Protein AF-A0A925A0W1-F1 (afdb_monomer_lite)

pLDDT: mean 84.29, std 11.68, range [44.25, 95.94]

Secondary structure (DSSP, 8-state):
--BTTS-EEEEEE---SSPPP-EETTEEP--EE-SS-TTEEEEEE---S-EEEEEEETTEEEEEEEBPTTTTHHHHHHHHHHHHHHHHHHHTTS---TT-----------THHHHHHHHHHHHHHHHHHHH-

Structure (mmCIF, N/CA/C/O backbone):
data_AF-A0A925A0W1-F1
#
_entry.id   AF-A0A925A0W1-F1
#
loop_
_atom_site.group_PDB
_atom_site.id
_atom_site.type_symbol
_atom_site.label_atom_id
_atom_site.label_alt_id
_atom_site.label_comp_id
_atom_site.label_asym_id
_atom_site.label_entity_id
_atom_site.label_seq_id
_atom_site.pdbx_PDB_ins_code
_atom_site.Cartn_x
_atom_site.Cartn_y
_atom_site.Cartn_z
_atom_site.occupancy
_atom_site.B_iso_or_equiv
_atom_site.auth_seq_id
_atom_site.auth_comp_id
_atom_site.auth_asym_id
_atom_site.auth_atom_id
_atom_site.pdbx_PDB_model_num
ATOM 1 N N . LEU A 1 1 ? -6.886 -9.888 -5.692 1.00 84.06 1 LEU A N 1
ATOM 2 C CA . LEU A 1 1 ? -6.940 -9.959 -7.168 1.00 84.06 1 LEU A CA 1
ATOM 3 C C . LEU A 1 1 ? -7.004 -8.536 -7.694 1.00 84.06 1 LEU A C 1
ATOM 5 O O . LEU A 1 1 ? -7.807 -7.784 -7.144 1.00 84.06 1 LEU A O 1
ATOM 9 N N . PRO A 1 2 ? -6.169 -8.157 -8.670 1.00 87.75 2 PRO A N 1
ATOM 10 C CA . PRO A 1 2 ? -6.251 -6.845 -9.298 1.00 87.75 2 PRO A CA 1
ATOM 11 C C . PRO A 1 2 ? -7.522 -6.696 -10.126 1.00 87.75 2 PRO A C 1
ATOM 13 O O . PRO A 1 2 ? -7.849 -7.575 -10.918 1.00 87.75 2 PRO A O 1
ATOM 16 N N . VAL A 1 3 ? -8.238 -5.595 -9.940 1.00 91.44 3 VAL A N 1
ATOM 17 C CA . VAL A 1 3 ? -9.498 -5.314 -10.634 1.00 91.44 3 VAL A CA 1
ATOM 18 C C . VAL A 1 3 ? -9.464 -3.878 -11.120 1.00 91.44 3 VAL A C 1
ATOM 20 O O . VAL A 1 3 ? -8.837 -3.028 -10.486 1.00 91.44 3 VAL A O 1
ATOM 23 N N . VAL A 1 4 ? -10.156 -3.613 -12.222 1.00 92.19 4 VAL A N 1
ATOM 24 C CA . VAL A 1 4 ? -10.391 -2.253 -12.712 1.00 92.19 4 VAL A CA 1
ATOM 25 C C . VAL A 1 4 ? -10.900 -1.337 -11.590 1.00 92.19 4 VAL A C 1
ATOM 27 O O . VAL A 1 4 ? -11.702 -1.745 -10.748 1.00 92.19 4 VAL A O 1
ATOM 30 N N . ASN A 1 5 ? -10.423 -0.093 -11.576 1.00 89.50 5 ASN A N 1
ATOM 31 C CA . ASN A 1 5 ? -10.774 0.948 -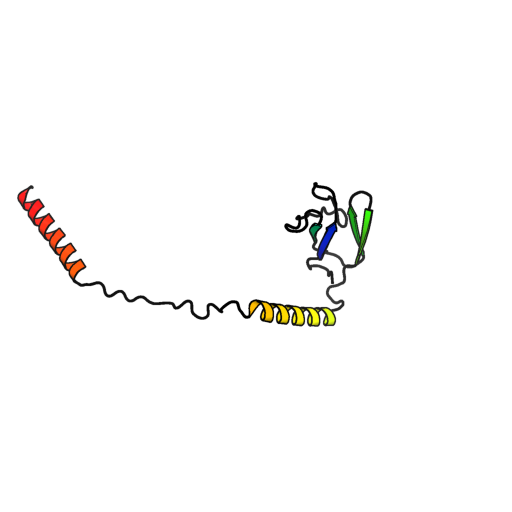10.604 1.00 89.50 5 ASN A CA 1
ATOM 32 C C . ASN A 1 5 ? -10.486 0.578 -9.138 1.00 89.50 5 ASN A C 1
ATOM 34 O O . ASN A 1 5 ? -11.074 1.151 -8.224 1.00 89.50 5 ASN A O 1
ATOM 38 N N . SER A 1 6 ? -9.599 -0.387 -8.897 1.00 88.50 6 SER A N 1
ATOM 39 C CA . SER A 1 6 ? -9.152 -0.774 -7.558 1.00 88.50 6 SER A CA 1
ATOM 40 C C . SER A 1 6 ? -7.629 -0.745 -7.484 1.00 88.50 6 SER A C 1
ATOM 42 O O . SER A 1 6 ? -6.976 -1.117 -8.460 1.00 88.50 6 SER A O 1
ATOM 44 N N . PRO A 1 7 ? -7.041 -0.361 -6.341 1.00 91.69 7 PRO A N 1
ATOM 45 C CA . PRO A 1 7 ? -5.598 -0.254 -6.231 1.00 91.69 7 PRO A CA 1
ATOM 46 C C . PRO A 1 7 ? -4.931 -1.622 -6.365 1.00 91.69 7 PRO A C 1
ATOM 48 O O . PRO A 1 7 ? -5.293 -2.597 -5.697 1.00 91.69 7 PRO A O 1
ATOM 51 N N . ALA A 1 8 ? -3.932 -1.684 -7.235 1.00 91.62 8 ALA A N 1
ATOM 52 C CA . ALA A 1 8 ? -3.049 -2.817 -7.407 1.00 91.62 8 ALA A CA 1
ATOM 53 C C . ALA A 1 8 ? -1.670 -2.475 -6.842 1.00 91.62 8 ALA A C 1
ATOM 55 O O . ALA A 1 8 ? -1.036 -1.501 -7.250 1.00 91.62 8 ALA A O 1
ATOM 56 N N . LEU A 1 9 ? -1.203 -3.298 -5.905 1.00 91.75 9 LEU A N 1
ATOM 57 C CA . LEU A 1 9 ? 0.141 -3.186 -5.353 1.00 91.75 9 LEU A CA 1
ATOM 58 C C . LEU A 1 9 ? 1.130 -3.891 -6.279 1.00 91.75 9 LEU A C 1
ATOM 60 O O . LEU A 1 9 ? 1.026 -5.096 -6.511 1.00 91.75 9 LEU A O 1
ATOM 64 N N . ILE A 1 10 ? 2.101 -3.133 -6.774 1.00 90.31 10 ILE A N 1
ATOM 65 C CA . ILE A 1 10 ? 3.214 -3.623 -7.579 1.00 90.31 10 ILE A CA 1
ATOM 66 C C . ILE A 1 10 ? 4.443 -3.648 -6.680 1.00 90.31 10 ILE A C 1
ATOM 68 O O . ILE A 1 10 ? 4.875 -2.612 -6.175 1.00 90.31 10 ILE A O 1
ATOM 72 N N . GLN A 1 11 ? 5.004 -4.838 -6.474 1.00 90.38 11 GLN A N 1
ATOM 73 C CA . GLN A 1 11 ? 6.236 -5.023 -5.718 1.00 90.38 11 GLN A CA 1
ATOM 74 C C . GLN A 1 11 ? 7.387 -5.300 -6.679 1.00 90.38 11 GLN A C 1
ATOM 76 O O . GLN A 1 11 ? 7.293 -6.183 -7.531 1.00 90.38 11 GLN A O 1
ATOM 81 N N . LEU A 1 12 ? 8.477 -4.562 -6.510 1.00 87.19 12 LEU A N 1
ATOM 82 C CA . LEU A 1 12 ? 9.703 -4.730 -7.270 1.00 87.19 12 LEU A CA 1
ATOM 83 C C . LEU A 1 12 ? 10.867 -4.953 -6.307 1.00 87.19 12 LEU A C 1
ATOM 85 O O . LEU A 1 12 ? 10.994 -4.273 -5.288 1.00 87.19 12 LEU A O 1
ATOM 89 N N . GLU A 1 13 ? 11.711 -5.925 -6.628 1.00 87.25 13 GLU A N 1
ATOM 90 C CA . GLU A 1 13 ? 12.920 -6.219 -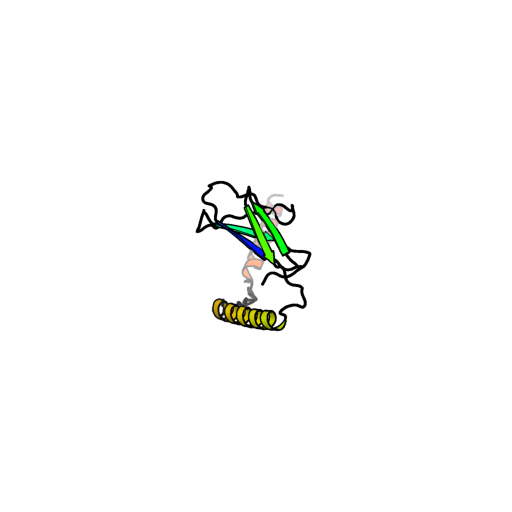5.867 1.00 87.25 13 GLU A CA 1
ATOM 91 C C . GLU A 1 13 ? 14.123 -5.812 -6.712 1.00 87.25 13 GLU A C 1
ATOM 93 O O . GLU A 1 13 ? 14.322 -6.305 -7.822 1.00 87.25 13 GLU A O 1
ATOM 98 N N . SER A 1 14 ? 14.889 -4.852 -6.207 1.00 80.62 14 SER A N 1
ATOM 99 C CA . SER A 1 14 ? 16.079 -4.328 -6.864 1.00 80.62 14 SER A CA 1
ATOM 100 C C . SER A 1 14 ? 17.182 -4.175 -5.832 1.00 80.62 14 SER A C 1
ATOM 102 O O . SER A 1 14 ? 16.983 -3.567 -4.783 1.00 80.62 14 SER A O 1
ATOM 104 N N . SER A 1 15 ? 18.361 -4.708 -6.144 1.00 72.19 15 SER A N 1
ATOM 105 C CA . SER A 1 15 ? 19.572 -4.536 -5.338 1.00 72.19 15 SER A CA 1
ATOM 106 C C . SER A 1 15 ? 20.216 -3.157 -5.515 1.00 72.19 15 SER A C 1
ATOM 108 O O . SER A 1 15 ? 21.213 -2.864 -4.860 1.00 72.19 15 SER A O 1
ATOM 110 N N . ALA A 1 16 ? 19.691 -2.324 -6.421 1.00 68.50 16 ALA A N 1
ATOM 111 C CA . ALA A 1 16 ? 20.187 -0.972 -6.632 1.00 68.50 16 ALA A CA 1
ATOM 112 C C . ALA A 1 16 ? 19.795 -0.060 -5.459 1.00 68.50 16 ALA A C 1
ATOM 114 O O . ALA A 1 16 ? 18.668 -0.099 -4.970 1.00 68.50 16 ALA A O 1
ATOM 115 N N . SER A 1 17 ? 20.724 0.800 -5.040 1.00 66.38 17 SER A N 1
ATOM 116 C CA . SER A 1 17 ? 20.502 1.833 -4.018 1.00 66.38 17 SER A CA 1
ATOM 117 C C . SER A 1 17 ? 19.691 3.033 -4.526 1.00 66.38 17 SER A C 1
ATOM 119 O O . SER A 1 17 ? 19.458 3.983 -3.782 1.00 66.38 17 SER A O 1
ATOM 121 N N . THR A 1 18 ? 19.270 3.006 -5.791 1.00 77.00 18 THR A N 1
ATOM 122 C CA . THR A 1 18 ? 18.508 4.058 -6.462 1.00 77.00 18 THR A CA 1
ATOM 123 C C . THR A 1 18 ? 17.053 3.644 -6.654 1.00 77.00 18 THR A C 1
ATOM 125 O O . THR A 1 18 ? 16.733 2.460 -6.771 1.00 77.00 18 THR A O 1
ATOM 128 N N . ILE A 1 19 ? 16.160 4.637 -6.695 1.00 80.88 19 ILE A N 1
ATOM 129 C CA . ILE A 1 19 ? 14.727 4.413 -6.910 1.00 80.88 19 ILE A CA 1
ATOM 130 C C . ILE A 1 19 ? 14.542 3.727 -8.275 1.00 80.88 19 ILE A C 1
ATOM 132 O O . ILE A 1 19 ? 15.013 4.262 -9.285 1.00 80.88 19 ILE A O 1
ATOM 136 N N . PRO A 1 20 ? 13.878 2.559 -8.338 1.00 83.62 20 PRO A N 1
ATOM 137 C CA . PRO A 1 20 ? 13.656 1.866 -9.596 1.00 83.62 20 PRO A CA 1
ATOM 138 C C . PRO A 1 20 ? 12.702 2.663 -10.486 1.00 83.62 20 PRO A C 1
ATOM 140 O O . PRO A 1 20 ? 11.686 3.182 -10.026 1.00 83.62 20 PRO A O 1
ATOM 143 N N . SER A 1 21 ? 13.008 2.723 -11.780 1.00 85.00 21 SER A N 1
ATOM 144 C CA . SER A 1 21 ? 12.098 3.250 -12.791 1.00 85.00 21 SER A CA 1
ATOM 145 C C . SER A 1 21 ? 11.315 2.102 -13.428 1.00 85.00 21 SER A C 1
ATOM 147 O O . SER A 1 21 ? 11.875 1.120 -13.926 1.00 85.00 21 SER A O 1
ATOM 149 N N . ALA A 1 22 ? 9.991 2.212 -13.394 1.00 88.25 22 ALA A N 1
ATOM 150 C CA . ALA A 1 22 ? 9.104 1.335 -14.141 1.00 88.25 22 ALA A CA 1
ATOM 151 C C . ALA A 1 22 ? 7.856 2.101 -14.574 1.00 88.25 22 ALA A C 1
ATOM 153 O O . ALA A 1 22 ? 7.484 3.097 -13.950 1.00 88.25 22 ALA A O 1
ATOM 154 N N . SER A 1 23 ? 7.206 1.628 -15.628 1.00 89.56 23 SER A N 1
ATOM 155 C CA . SER A 1 23 ? 5.944 2.174 -16.115 1.00 89.56 23 SER A CA 1
ATOM 156 C C . SER A 1 23 ? 4.943 1.064 -16.416 1.00 89.56 23 SER A C 1
ATOM 158 O O . SER A 1 23 ? 5.332 -0.039 -16.793 1.00 89.56 23 SER A O 1
ATOM 160 N N . VAL A 1 24 ? 3.654 1.356 -16.242 1.00 89.69 24 VAL A N 1
ATOM 161 C CA . VAL A 1 24 ? 2.545 0.509 -16.708 1.00 89.69 24 VAL A CA 1
ATOM 162 C C . VAL A 1 24 ? 1.882 1.218 -17.869 1.00 89.69 24 VAL A C 1
ATOM 164 O O . VAL A 1 24 ? 1.421 2.342 -17.690 1.00 89.69 24 VAL A O 1
ATOM 167 N N . ASP A 1 25 ? 1.854 0.599 -19.049 1.00 84.38 25 ASP A N 1
ATOM 168 C CA . ASP A 1 25 ? 1.260 1.195 -20.256 1.00 84.38 25 ASP A CA 1
ATOM 169 C C . ASP A 1 25 ? 1.731 2.655 -20.492 1.00 84.38 25 ASP A C 1
ATOM 171 O O . ASP A 1 25 ? 0.940 3.561 -20.747 1.00 84.38 25 AS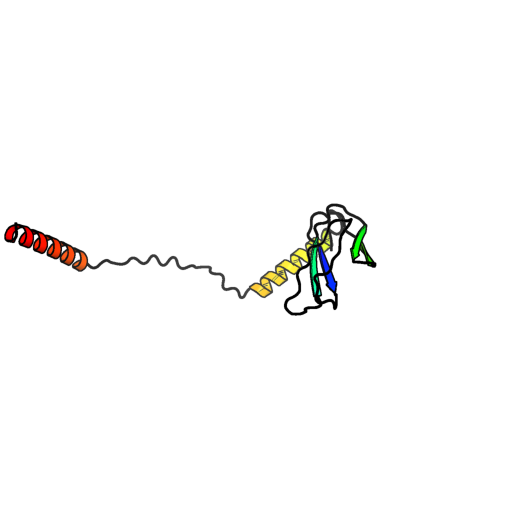P A O 1
ATOM 175 N N . ASN A 1 26 ? 3.045 2.891 -20.367 1.00 83.56 26 ASN A N 1
ATOM 176 C CA . ASN A 1 26 ? 3.722 4.201 -20.438 1.00 83.56 26 ASN A CA 1
ATOM 177 C C . ASN A 1 26 ? 3.415 5.204 -19.307 1.00 83.56 26 ASN A C 1
ATOM 179 O O . ASN A 1 26 ? 3.930 6.321 -19.336 1.00 83.56 26 ASN A O 1
ATOM 183 N N . ILE A 1 27 ? 2.653 4.824 -18.282 1.00 87.19 27 ILE A N 1
ATOM 184 C CA . ILE A 1 27 ? 2.424 5.648 -17.091 1.00 87.19 27 ILE A CA 1
ATOM 185 C C . ILE A 1 27 ? 3.523 5.342 -16.064 1.00 87.19 27 ILE A C 1
ATOM 187 O O . ILE A 1 27 ? 3.645 4.184 -15.656 1.00 87.19 27 ILE A O 1
ATOM 191 N N . PRO A 1 28 ? 4.337 6.325 -15.637 1.00 89.25 28 PRO A N 1
ATOM 192 C CA . PRO A 1 28 ? 5.405 6.087 -14.673 1.00 89.25 28 PRO A CA 1
ATOM 193 C C . PRO A 1 28 ? 4.839 5.667 -13.311 1.00 89.25 28 PRO A C 1
ATOM 195 O O . PRO A 1 28 ? 3.871 6.243 -12.818 1.00 89.25 28 PRO A O 1
ATOM 198 N N . LEU A 1 29 ? 5.466 4.667 -12.695 1.00 90.44 29 LEU A N 1
ATOM 199 C CA . LEU A 1 29 ? 5.161 4.235 -11.337 1.00 90.44 29 LEU A CA 1
ATOM 200 C C . LEU A 1 29 ? 6.035 4.985 -10.333 1.00 90.44 29 LEU A C 1
ATOM 202 O O . LEU A 1 29 ? 7.246 5.120 -10.513 1.00 90.44 29 LEU A O 1
ATOM 206 N N . HIS A 1 30 ? 5.419 5.415 -9.236 1.00 89.88 30 HIS A N 1
ATOM 207 C CA . HIS A 1 30 ? 6.116 6.028 -8.113 1.00 89.88 30 HIS A CA 1
ATOM 208 C C . HIS A 1 30 ? 6.316 4.987 -7.013 1.00 89.88 30 HIS A C 1
ATOM 210 O O . HIS A 1 30 ? 5.356 4.537 -6.386 1.00 89.88 30 HIS A O 1
ATOM 216 N N . PHE A 1 31 ? 7.568 4.589 -6.799 1.00 90.25 31 PHE A N 1
ATOM 217 C CA . PHE A 1 31 ? 7.923 3.575 -5.814 1.00 90.25 31 PHE A CA 1
ATOM 218 C C . PHE A 1 31 ? 8.262 4.187 -4.457 1.00 90.25 31 PHE A C 1
ATOM 220 O O . PHE A 1 31 ? 8.977 5.183 -4.364 1.00 90.25 31 PHE A O 1
ATOM 227 N N . SER A 1 32 ? 7.805 3.522 -3.402 1.00 89.56 32 SER A N 1
ATOM 228 C CA . SER A 1 32 ? 8.223 3.739 -2.022 1.00 89.56 32 SER A CA 1
ATOM 229 C C . SER A 1 32 ? 9.085 2.567 -1.553 1.00 89.56 32 SER A C 1
ATOM 231 O O . SER A 1 32 ? 8.780 1.409 -1.850 1.00 89.56 32 SER A O 1
ATOM 233 N N . GLN A 1 33 ? 10.182 2.862 -0.855 1.00 89.50 33 GLN A N 1
ATOM 234 C CA . GLN A 1 33 ? 11.088 1.848 -0.319 1.00 89.50 33 GLN A CA 1
ATOM 235 C C . GLN A 1 33 ? 10.526 1.257 0.975 1.00 89.50 33 GLN A C 1
ATOM 237 O O . GLN A 1 33 ? 10.037 1.979 1.844 1.00 89.50 33 GLN A O 1
ATOM 242 N N . ASN A 1 34 ? 10.643 -0.058 1.142 1.00 88.62 34 ASN A N 1
ATOM 243 C CA . ASN A 1 34 ? 10.298 -0.699 2.402 1.00 88.62 34 ASN A CA 1
ATOM 244 C C . ASN A 1 34 ? 11.340 -0.361 3.487 1.00 88.62 34 ASN A C 1
ATOM 246 O O . ASN A 1 34 ? 12.541 -0.515 3.275 1.00 88.62 34 ASN A O 1
ATOM 250 N N . THR A 1 35 ? 10.881 0.048 4.674 1.00 84.62 35 THR A N 1
ATOM 251 C CA . THR A 1 35 ? 11.751 0.473 5.788 1.00 84.62 35 THR A CA 1
ATOM 252 C C . THR A 1 35 ? 12.558 -0.662 6.418 1.00 84.62 35 THR A C 1
ATOM 254 O O . THR A 1 35 ? 13.620 -0.412 6.977 1.00 84.62 35 THR A O 1
ATOM 257 N N . LEU A 1 36 ? 12.073 -1.904 6.333 1.00 88.19 36 LEU A N 1
ATOM 258 C CA . LEU A 1 36 ? 12.741 -3.089 6.880 1.00 88.19 36 LEU A CA 1
ATOM 259 C C . LEU A 1 36 ? 13.597 -3.813 5.832 1.00 88.19 36 LEU A C 1
ATOM 261 O O . LEU A 1 36 ? 14.482 -4.585 6.190 1.00 88.19 36 LEU A O 1
ATOM 265 N N . GLN A 1 37 ? 13.308 -3.613 4.543 1.00 86.81 37 GLN A N 1
ATOM 266 C CA . GLN A 1 37 ? 13.938 -4.333 3.435 1.00 86.81 37 GLN A CA 1
ATOM 267 C C . GLN A 1 37 ? 14.310 -3.359 2.319 1.00 86.81 37 GLN A C 1
ATOM 269 O O . GLN A 1 37 ? 13.525 -3.116 1.407 1.00 86.81 37 GLN A O 1
ATOM 274 N N . SER A 1 38 ? 15.533 -2.829 2.358 1.00 83.69 38 SER A N 1
ATOM 275 C CA . SER A 1 38 ? 15.989 -1.771 1.444 1.00 83.69 38 SER A CA 1
ATOM 276 C C . SER A 1 38 ? 16.001 -2.167 -0.040 1.00 83.69 38 SER A C 1
ATOM 278 O O . SER A 1 38 ? 15.970 -1.299 -0.905 1.00 83.69 38 SER A O 1
ATOM 280 N N . PHE A 1 39 ? 16.018 -3.461 -0.361 1.00 88.12 39 PHE A N 1
ATOM 281 C CA . PHE A 1 39 ? 15.933 -3.948 -1.742 1.00 88.12 39 PHE A CA 1
ATOM 282 C C . PHE A 1 39 ? 14.488 -4.073 -2.256 1.00 88.12 39 PHE A C 1
ATOM 284 O O . PHE A 1 39 ? 14.276 -4.385 -3.427 1.00 88.12 39 PHE A O 1
ATOM 291 N N . ARG A 1 40 ? 13.483 -3.870 -1.394 1.00 90.12 40 ARG A N 1
ATOM 292 C CA . ARG A 1 40 ? 12.067 -4.023 -1.728 1.00 90.12 40 ARG A CA 1
ATOM 293 C C . ARG A 1 40 ? 11.407 -2.665 -1.913 1.00 90.12 40 ARG A C 1
ATOM 295 O O . ARG A 1 40 ? 11.409 -1.822 -1.018 1.00 90.12 40 ARG A O 1
ATOM 302 N N . TRP A 1 41 ? 10.764 -2.515 -3.059 1.00 89.62 41 TRP A N 1
ATOM 303 C CA . TRP A 1 41 ? 10.083 -1.306 -3.486 1.00 89.62 41 TRP A CA 1
ATOM 304 C C . TRP A 1 41 ? 8.626 -1.627 -3.800 1.00 89.62 41 TRP A C 1
ATOM 306 O O . TRP A 1 41 ? 8.324 -2.670 -4.381 1.00 89.62 41 TRP A O 1
ATOM 316 N N . THR A 1 42 ? 7.714 -0.741 -3.419 1.00 92.00 42 THR A N 1
ATOM 317 C CA . THR A 1 42 ? 6.274 -0.904 -3.651 1.00 92.00 42 THR A CA 1
ATOM 318 C C . THR A 1 42 ? 5.697 0.333 -4.315 1.00 92.00 42 THR A C 1
ATOM 320 O O . THR A 1 42 ? 5.960 1.444 -3.862 1.00 92.00 42 THR A O 1
ATOM 323 N N . ALA A 1 43 ? 4.895 0.142 -5.355 1.00 91.88 43 ALA A N 1
ATOM 324 C CA . ALA A 1 43 ? 4.114 1.185 -6.005 1.00 91.88 43 ALA A CA 1
ATOM 325 C C . ALA A 1 43 ? 2.636 0.789 -6.025 1.00 91.88 43 ALA A C 1
ATOM 327 O O . ALA A 1 43 ? 2.297 -0.394 -6.088 1.00 91.88 43 ALA A O 1
ATOM 328 N N . GLU A 1 44 ? 1.761 1.786 -5.989 1.00 92.38 44 GLU A N 1
ATOM 329 C CA . GLU A 1 44 ? 0.321 1.602 -6.128 1.00 92.38 44 GLU A CA 1
ATOM 330 C C . GLU A 1 44 ? -0.111 2.087 -7.511 1.00 92.38 44 GLU A C 1
ATOM 332 O O . GLU A 1 44 ? 0.217 3.201 -7.921 1.00 92.38 44 GLU A O 1
ATOM 337 N N . TYR A 1 45 ? -0.828 1.239 -8.244 1.00 91.94 45 TYR A N 1
ATOM 338 C CA . TYR A 1 45 ? -1.336 1.549 -9.575 1.00 91.94 45 TYR A CA 1
ATOM 339 C C . TYR A 1 45 ? -2.841 1.311 -9.644 1.00 91.94 45 TYR A C 1
ATOM 341 O O . TYR A 1 45 ? -3.351 0.329 -9.107 1.00 91.94 45 TYR A O 1
ATOM 349 N N . TRP A 1 46 ? -3.544 2.205 -10.333 1.00 92.31 46 TRP A N 1
ATOM 350 C CA . TRP A 1 46 ? -4.994 2.170 -10.486 1.00 92.31 46 TRP A CA 1
ATOM 351 C C . TRP A 1 46 ? -5.342 1.835 -11.941 1.00 92.31 46 TRP A C 1
ATOM 353 O O . TRP A 1 46 ? -5.404 2.738 -12.779 1.00 92.31 46 TRP A O 1
ATOM 363 N N . PRO A 1 47 ? -5.542 0.549 -12.279 1.00 91.44 47 PRO A N 1
ATOM 364 C CA . PRO A 1 47 ? -5.867 0.151 -13.638 1.00 91.44 47 PRO A CA 1
ATOM 365 C C . PRO A 1 47 ? -7.267 0.633 -14.026 1.00 91.44 47 PRO A C 1
ATOM 367 O O . PRO A 1 47 ? -8.243 0.404 -13.312 1.00 91.44 47 PRO A O 1
ATOM 370 N N . THR A 1 48 ? -7.376 1.267 -15.191 1.00 90.62 48 THR A N 1
ATOM 371 C CA . THR A 1 48 ? -8.644 1.799 -15.727 1.00 90.62 48 THR A CA 1
ATOM 372 C C . THR A 1 48 ? -9.315 0.860 -16.728 1.00 90.62 48 THR A C 1
ATOM 374 O O . THR A 1 48 ? -10.479 1.054 -17.074 1.00 90.62 48 THR A O 1
ATOM 377 N N . LYS A 1 49 ? -8.598 -0.167 -17.198 1.00 91.62 49 LYS A N 1
ATOM 378 C CA . LYS A 1 49 ? -9.071 -1.140 -18.187 1.00 91.62 49 LYS A CA 1
ATOM 379 C C . LYS A 1 49 ? -8.778 -2.561 -17.721 1.00 91.62 49 LYS A C 1
ATOM 381 O O . LYS A 1 49 ? -7.752 -2.810 -17.090 1.00 91.62 49 LYS A O 1
ATOM 386 N N . ALA A 1 50 ? -9.694 -3.475 -18.029 1.00 93.44 50 ALA A N 1
ATOM 387 C CA . ALA A 1 50 ? -9.488 -4.902 -17.817 1.00 93.44 50 ALA A CA 1
ATOM 388 C C . ALA A 1 50 ? -8.623 -5.481 -18.941 1.00 93.44 50 ALA A C 1
ATOM 390 O O . ALA A 1 50 ? -8.592 -4.947 -20.052 1.00 93.44 50 ALA A O 1
ATOM 391 N N . GLY A 1 51 ? -7.942 -6.585 -18.648 1.00 93.19 51 GLY A N 1
ATOM 392 C CA . GLY A 1 51 ? -7.103 -7.305 -19.595 1.00 93.19 51 GLY A CA 1
ATOM 393 C C . GLY A 1 51 ? -5.636 -7.367 -19.187 1.00 93.19 51 GLY A C 1
ATOM 394 O O . GLY A 1 51 ? -5.258 -7.098 -18.044 1.00 93.19 51 GLY A O 1
ATOM 395 N N . TRP A 1 52 ? -4.802 -7.751 -20.150 1.00 93.00 52 TRP A N 1
ATOM 396 C CA . TRP A 1 52 ? -3.358 -7.796 -19.976 1.00 93.00 52 TRP A CA 1
ATOM 397 C C . TRP A 1 52 ? -2.782 -6.387 -19.892 1.00 93.00 52 TRP A C 1
ATOM 399 O O . TRP A 1 52 ? -3.027 -5.545 -20.750 1.00 93.00 52 TRP A O 1
ATOM 409 N N . GLN A 1 53 ? -2.006 -6.164 -18.846 1.00 91.88 53 GLN A N 1
ATOM 410 C CA . GLN A 1 53 ? -1.272 -4.944 -18.570 1.00 91.88 53 GLN A CA 1
ATOM 411 C C . GLN A 1 53 ? 0.220 -5.262 -18.619 1.00 91.88 53 GLN A C 1
ATOM 413 O O . GLN A 1 53 ? 0.642 -6.354 -18.215 1.00 91.88 53 GLN A O 1
ATOM 418 N N . LYS A 1 54 ? 1.024 -4.314 -19.101 1.00 92.12 54 LYS A N 1
ATOM 419 C CA . LYS A 1 54 ? 2.471 -4.496 -19.228 1.00 92.12 54 LYS A CA 1
ATOM 420 C C . LYS A 1 54 ? 3.215 -3.535 -18.314 1.00 92.12 54 LYS A C 1
ATOM 422 O O . LYS A 1 54 ? 3.051 -2.326 -18.423 1.00 92.12 54 LYS A O 1
ATOM 427 N N . ILE A 1 55 ? 4.050 -4.085 -17.439 1.00 91.38 55 ILE A N 1
ATOM 428 C CA . ILE A 1 55 ? 5.025 -3.336 -16.647 1.00 91.38 55 ILE A CA 1
ATOM 429 C C . ILE A 1 55 ? 6.357 -3.381 -17.389 1.00 91.38 55 ILE A C 1
ATOM 431 O O . ILE A 1 55 ? 6.908 -4.463 -17.581 1.00 91.38 55 ILE A O 1
ATOM 435 N N . SER A 1 56 ? 6.891 -2.223 -17.754 1.00 89.81 56 SER A N 1
ATOM 436 C CA . SER A 1 56 ? 8.220 -2.088 -18.349 1.00 89.81 56 SER A CA 1
ATOM 437 C C . SER A 1 56 ? 9.183 -1.492 -17.326 1.00 89.81 56 SER A C 1
ATOM 439 O O . SER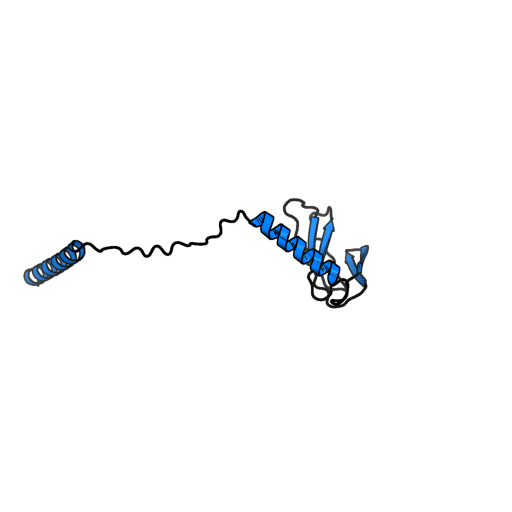 A 1 56 ? 8.937 -0.412 -16.792 1.00 89.81 56 SER A O 1
ATOM 441 N N . SER A 1 57 ? 10.283 -2.189 -17.039 1.00 85.62 57 SER A N 1
ATOM 442 C CA . SER A 1 57 ? 11.362 -1.706 -16.169 1.00 85.62 57 SER A CA 1
ATOM 443 C C . SER A 1 57 ? 12.716 -2.007 -16.809 1.00 85.62 57 SER A C 1
ATOM 445 O O . SER A 1 57 ? 13.139 -3.162 -16.910 1.00 85.62 57 SER A O 1
ATOM 447 N N . GLY A 1 58 ? 13.390 -0.960 -17.291 1.00 81.25 58 GLY A N 1
ATOM 448 C CA . GLY A 1 58 ? 14.599 -1.103 -18.102 1.00 81.25 58 GLY A CA 1
ATOM 449 C C . GLY A 1 58 ? 14.349 -1.994 -19.325 1.00 81.25 58 GLY A C 1
ATOM 450 O O . GLY A 1 58 ? 13.482 -1.695 -20.138 1.00 81.25 58 GLY A O 1
ATOM 451 N N . ASN A 1 59 ? 15.077 -3.112 -19.420 1.00 78.62 59 ASN A N 1
ATOM 452 C CA . ASN A 1 59 ? 14.960 -4.085 -20.517 1.00 78.62 59 ASN A CA 1
ATOM 453 C C . ASN A 1 59 ? 14.025 -5.269 -20.204 1.00 78.62 59 ASN A C 1
ATOM 455 O O . ASN A 1 59 ? 14.051 -6.272 -20.917 1.00 78.62 59 ASN A O 1
ATOM 459 N N . LYS A 1 60 ? 13.255 -5.213 -19.112 1.00 84.88 60 LYS A N 1
ATOM 460 C CA . LYS A 1 60 ? 12.347 -6.294 -18.712 1.00 84.88 60 LYS A CA 1
ATOM 461 C C . LYS A 1 60 ? 10.899 -5.841 -18.811 1.00 84.88 60 LYS A C 1
ATOM 463 O O . LYS A 1 60 ? 10.518 -4.846 -18.198 1.00 84.88 60 LYS A O 1
ATOM 468 N N . ASP A 1 61 ? 10.110 -6.646 -19.513 1.00 88.69 61 ASP A N 1
ATOM 469 C CA . ASP A 1 61 ? 8.660 -6.518 -19.587 1.00 88.69 61 ASP A CA 1
ATOM 470 C C . ASP A 1 61 ? 8.011 -7.648 -18.778 1.00 88.69 61 ASP A C 1
ATOM 472 O O . ASP A 1 61 ? 8.326 -8.827 -18.958 1.00 88.69 61 ASP A O 1
ATOM 476 N N . ILE A 1 62 ? 7.113 -7.284 -17.864 1.00 90.00 62 ILE A N 1
ATOM 477 C CA . ILE A 1 62 ? 6.338 -8.206 -17.031 1.00 90.00 62 ILE A CA 1
ATOM 478 C C . ILE A 1 62 ? 4.862 -7.988 -17.340 1.00 90.00 62 ILE A C 1
ATOM 480 O O . ILE A 1 62 ? 4.368 -6.862 -17.317 1.00 90.00 62 ILE A O 1
ATOM 484 N N . PHE A 1 63 ? 4.147 -9.076 -17.602 1.00 91.06 63 PHE A N 1
ATOM 485 C CA . PHE A 1 63 ? 2.723 -9.039 -17.907 1.00 91.06 63 PHE A CA 1
ATOM 486 C C . PHE A 1 63 ? 1.906 -9.508 -16.714 1.00 91.06 63 PHE A C 1
ATOM 488 O O . PHE A 1 63 ? 2.269 -10.456 -16.018 1.00 91.06 63 PHE A O 1
ATOM 495 N N . TRP A 1 64 ? 0.779 -8.849 -16.495 1.00 91.62 64 TRP A N 1
ATOM 496 C CA . TRP A 1 64 ? -0.168 -9.188 -15.444 1.00 91.62 64 TRP A CA 1
ATOM 497 C C . TRP A 1 64 ? -1.586 -8.923 -15.935 1.00 91.62 64 TRP A C 1
ATOM 499 O O . TRP A 1 64 ? -1.792 -8.154 -16.872 1.00 91.62 64 TRP A O 1
ATOM 509 N N . TYR A 1 65 ? -2.564 -9.602 -15.344 1.00 92.31 65 TYR A N 1
ATOM 510 C CA . TYR A 1 65 ? -3.952 -9.522 -15.787 1.00 92.31 65 TYR A CA 1
ATOM 511 C C . TYR A 1 65 ? -4.808 -8.763 -14.776 1.00 92.31 65 TYR A C 1
ATOM 513 O O . TYR A 1 65 ? -4.792 -9.068 -13.579 1.00 92.31 65 TYR A O 1
ATOM 521 N N . VAL A 1 66 ? -5.576 -7.796 -15.275 1.00 93.25 66 VAL A N 1
ATOM 522 C CA . VAL A 1 66 ? -6.573 -7.047 -14.512 1.00 93.25 66 VAL A CA 1
ATOM 523 C C . VAL A 1 66 ? -7.956 -7.578 -14.856 1.00 93.25 66 VAL A C 1
ATOM 525 O O . VAL A 1 66 ? -8.360 -7.587 -16.017 1.00 93.25 66 VAL A O 1
ATOM 528 N N . PHE A 1 67 ? -8.690 -8.007 -13.835 1.00 92.62 67 PHE A N 1
ATOM 529 C CA . PHE A 1 67 ? -10.037 -8.550 -13.986 1.00 92.62 67 PHE A CA 1
ATOM 530 C C . PHE A 1 67 ? -11.091 -7.444 -14.090 1.00 92.62 67 PHE A C 1
ATOM 532 O O . PHE A 1 67 ? -10.896 -6.342 -13.566 1.00 92.62 67 PHE A O 1
ATOM 539 N N . GLU A 1 68 ? -12.229 -7.744 -14.717 1.00 92.81 68 GLU A N 1
ATOM 540 C CA . GLU A 1 68 ? -13.376 -6.840 -14.708 1.00 92.81 68 GLU A CA 1
ATOM 541 C C . GLU A 1 68 ? -14.008 -6.751 -13.314 1.00 92.81 68 GLU A C 1
ATOM 543 O O . GLU A 1 68 ? -13.829 -7.605 -12.444 1.00 92.81 68 GLU A O 1
ATOM 548 N N . GLU A 1 69 ? -14.806 -5.709 -13.086 1.00 86.94 69 GLU A N 1
ATOM 549 C CA . GLU A 1 69 ? -15.480 -5.512 -11.802 1.00 86.94 69 GLU A CA 1
ATOM 550 C C . GLU A 1 69 ? -16.473 -6.637 -11.465 1.00 86.94 69 GLU A C 1
ATOM 552 O O . GLU A 1 69 ? -16.670 -6.969 -10.288 1.00 86.94 69 GLU A O 1
ATOM 557 N N . LYS A 1 70 ? -17.082 -7.233 -12.497 1.00 88.56 70 LYS A N 1
ATOM 558 C CA . LYS A 1 70 ? -18.053 -8.328 -12.377 1.00 88.56 70 LYS A CA 1
ATOM 559 C C . LYS A 1 70 ? -17.404 -9.703 -12.236 1.00 88.56 70 LYS A C 1
ATOM 561 O O . LYS A 1 70 ? -18.082 -10.647 -11.833 1.00 88.56 70 LYS A O 1
ATOM 566 N N . ASP A 1 71 ? -16.104 -9.808 -12.481 1.00 89.50 71 ASP A N 1
ATOM 567 C CA . ASP A 1 71 ? -15.388 -11.065 -12.338 1.00 89.50 71 ASP A CA 1
ATOM 568 C C . ASP A 1 71 ? -15.142 -11.393 -10.860 1.00 89.50 71 ASP A C 1
ATOM 570 O O . ASP A 1 71 ? -14.858 -10.527 -10.025 1.00 89.50 71 ASP A O 1
ATOM 574 N N . TRP A 1 72 ? -15.227 -12.683 -10.523 1.00 86.38 72 TRP A N 1
ATOM 575 C CA . TRP A 1 72 ? -14.847 -13.222 -9.210 1.00 86.38 72 TRP A CA 1
ATOM 576 C C . TRP A 1 72 ? -15.534 -12.553 -8.004 1.00 86.38 72 TRP A C 1
ATOM 578 O O . TRP A 1 72 ? -14.978 -12.517 -6.901 1.00 86.38 72 TRP A O 1
ATOM 588 N N . GLN A 1 73 ? -16.763 -12.052 -8.179 1.00 88.69 73 GLN A N 1
ATOM 589 C CA . GLN A 1 73 ? -17.510 -11.353 -7.125 1.00 88.69 73 GLN A CA 1
ATOM 590 C C . GLN A 1 73 ? -17.641 -12.175 -5.837 1.00 88.69 73 GLN A C 1
ATOM 592 O O . GLN A 1 73 ? -17.372 -11.654 -4.756 1.00 88.69 73 GLN A O 1
ATOM 597 N N . SER A 1 74 ? -17.991 -13.462 -5.948 1.00 88.88 74 SER A N 1
ATOM 598 C CA . SER A 1 74 ? -18.149 -14.363 -4.795 1.00 88.88 74 SER A CA 1
ATOM 599 C C . SER A 1 74 ? -16.837 -14.558 -4.023 1.00 88.88 74 SER A C 1
ATOM 601 O O . SER A 1 74 ? -16.791 -14.394 -2.803 1.00 88.88 74 SER A O 1
ATOM 603 N N . VAL A 1 75 ? -15.731 -14.799 -4.737 1.00 88.75 75 VAL A N 1
ATOM 604 C CA . VAL A 1 75 ? -14.399 -14.960 -4.130 1.00 88.75 75 VAL A CA 1
ATOM 605 C C . VAL A 1 75 ? -13.977 -13.679 -3.414 1.00 88.75 75 VAL A C 1
ATOM 607 O O . VAL A 1 75 ? -13.509 -13.718 -2.277 1.00 88.75 75 VAL A O 1
ATOM 610 N N . ARG A 1 76 ? -14.204 -12.519 -4.038 1.00 88.31 76 ARG A N 1
ATOM 611 C CA . ARG A 1 76 ? -13.918 -11.216 -3.428 1.00 88.31 76 ARG A CA 1
ATOM 612 C C . ARG A 1 76 ? -14.782 -10.938 -2.203 1.00 88.31 76 ARG A C 1
ATOM 614 O O . ARG A 1 76 ? -14.274 -10.389 -1.229 1.00 88.31 76 ARG A O 1
ATOM 621 N N . ALA A 1 77 ? -16.069 -11.276 -2.248 1.00 88.69 77 ALA A N 1
ATOM 622 C CA . ALA A 1 77 ? -16.977 -11.100 -1.120 1.00 88.69 77 ALA A CA 1
ATOM 623 C C . ALA A 1 77 ? -16.516 -11.942 0.076 1.00 88.69 77 ALA A C 1
ATOM 625 O O . ALA A 1 77 ? -16.369 -11.413 1.177 1.00 88.69 77 ALA A O 1
ATOM 626 N N . SER A 1 78 ? -16.173 -13.209 -0.168 1.00 92.06 78 SER A N 1
ATOM 627 C CA . SER A 1 78 ? -15.588 -14.097 0.839 1.00 92.06 78 SER A CA 1
ATOM 628 C C . SER A 1 78 ? -14.287 -13.524 1.419 1.00 92.06 78 SER A C 1
ATOM 630 O O . SER A 1 78 ? -14.156 -13.397 2.637 1.00 92.06 78 SER A O 1
ATOM 632 N N . GLN A 1 79 ? -13.364 -13.053 0.570 1.00 90.12 79 GLN A N 1
ATOM 633 C CA . GLN A 1 79 ? -12.113 -12.434 1.020 1.00 90.12 79 GLN A CA 1
ATOM 634 C C . GLN A 1 79 ? -12.348 -11.179 1.872 1.00 90.12 79 GLN A C 1
ATOM 636 O O . GLN A 1 79 ? -11.661 -10.979 2.872 1.00 90.12 79 GLN A O 1
ATOM 641 N N . LYS A 1 80 ? -13.315 -10.328 1.502 1.00 89.69 80 LYS A N 1
ATOM 642 C CA . LYS A 1 80 ? -13.676 -9.139 2.289 1.00 89.69 80 LYS A CA 1
ATOM 643 C C . LYS A 1 80 ? -14.170 -9.533 3.676 1.00 89.69 80 LYS A C 1
ATOM 645 O O . LYS A 1 80 ? -13.662 -8.998 4.655 1.00 89.69 80 LYS A O 1
ATOM 650 N N . ILE A 1 81 ? -15.084 -10.501 3.766 1.00 92.44 81 ILE A N 1
ATOM 651 C CA . ILE A 1 81 ? -15.607 -10.997 5.047 1.00 92.44 81 ILE A CA 1
ATOM 652 C C . ILE A 1 81 ? -14.465 -11.527 5.925 1.00 92.44 81 ILE A C 1
ATOM 654 O O . ILE A 1 81 ? -14.365 -11.157 7.095 1.00 92.44 81 ILE A O 1
ATOM 658 N N . GLN A 1 82 ? -13.561 -12.329 5.357 1.00 92.88 82 GLN A N 1
ATOM 659 C CA . GLN A 1 82 ? -12.404 -12.862 6.083 1.00 92.88 82 GLN A CA 1
ATOM 660 C C . GLN A 1 82 ? -11.447 -11.759 6.552 1.00 92.88 82 GLN A C 1
ATOM 662 O O . GLN A 1 82 ? -11.008 -11.769 7.704 1.00 92.88 82 GLN A O 1
ATOM 667 N N . ASN A 1 83 ? -11.147 -10.783 5.691 1.00 90.44 83 ASN A N 1
ATOM 668 C CA . ASN A 1 83 ? -10.280 -9.655 6.031 1.00 90.44 83 ASN A CA 1
ATOM 669 C C . ASN A 1 83 ? -10.888 -8.801 7.149 1.00 90.44 83 ASN A C 1
ATOM 671 O O . ASN A 1 83 ? -10.177 -8.435 8.084 1.00 90.44 83 ASN A O 1
ATOM 675 N N . THR A 1 84 ? -12.194 -8.526 7.093 1.00 90.81 84 THR A N 1
ATOM 676 C CA . THR A 1 84 ? -12.917 -7.805 8.148 1.00 90.81 84 THR A CA 1
ATOM 677 C C . THR A 1 84 ? -12.892 -8.582 9.461 1.00 90.81 84 THR A C 1
ATOM 679 O O . THR A 1 84 ? -12.558 -8.008 10.495 1.00 90.81 84 THR A O 1
ATOM 682 N N . ALA A 1 85 ? -13.164 -9.889 9.438 1.00 91.19 85 ALA A N 1
ATOM 683 C CA . ALA A 1 85 ? -13.105 -10.724 10.636 1.00 91.19 85 ALA A CA 1
ATOM 684 C C . ALA A 1 85 ? -11.697 -10.738 11.257 1.00 91.19 85 ALA A C 1
ATOM 686 O O . ALA A 1 85 ? -11.546 -10.574 12.469 1.00 91.19 85 ALA A O 1
ATOM 687 N N . LYS A 1 86 ? -10.650 -10.864 10.430 1.00 91.06 86 LYS A N 1
ATOM 688 C CA . LYS A 1 86 ? -9.253 -10.792 10.878 1.00 91.06 86 LYS A CA 1
ATOM 689 C C . LYS A 1 86 ? -8.929 -9.427 11.485 1.00 91.06 86 LYS A C 1
ATOM 691 O O . LYS A 1 86 ? -8.365 -9.375 12.572 1.00 91.06 86 LYS A O 1
ATOM 696 N N . PHE A 1 87 ? -9.328 -8.339 10.825 1.00 88.69 87 PHE A N 1
ATOM 697 C CA . PHE A 1 87 ? -9.126 -6.980 11.322 1.00 88.69 87 PHE A CA 1
ATOM 698 C C . PHE A 1 87 ? -9.796 -6.765 12.683 1.00 88.69 87 PHE A C 1
ATOM 700 O O . PHE A 1 87 ? -9.150 -6.250 13.593 1.00 88.69 87 PHE A O 1
ATOM 707 N N . ILE A 1 88 ? -11.048 -7.206 12.853 1.00 88.25 88 ILE A N 1
ATOM 708 C CA . ILE A 1 88 ? -11.764 -7.120 14.134 1.00 88.25 88 ILE A CA 1
ATOM 709 C C . ILE A 1 88 ? -11.029 -7.912 15.213 1.00 88.25 88 ILE A C 1
ATOM 711 O O . ILE A 1 88 ? -10.840 -7.399 16.307 1.00 88.25 88 ILE A O 1
ATOM 715 N N . ASN A 1 89 ? -10.575 -9.132 14.921 1.00 87.25 89 ASN A N 1
ATOM 716 C CA . ASN A 1 89 ? -9.867 -9.955 15.902 1.00 87.25 89 ASN A CA 1
ATOM 717 C C . ASN A 1 89 ? -8.513 -9.358 16.313 1.00 87.25 89 ASN A C 1
ATOM 719 O O . ASN A 1 89 ? -8.175 -9.387 17.491 1.00 87.25 89 ASN A O 1
ATOM 723 N N . THR A 1 90 ? -7.756 -8.781 15.375 1.00 84.50 90 THR A N 1
ATOM 724 C CA . THR A 1 90 ? -6.471 -8.126 15.673 1.00 84.50 90 THR A CA 1
ATOM 725 C C . THR A 1 90 ? -6.653 -6.811 16.435 1.00 84.50 90 THR A C 1
ATOM 727 O O . THR A 1 90 ? -5.864 -6.509 17.324 1.00 84.50 90 THR A O 1
ATOM 730 N N . ASN A 1 91 ? -7.707 -6.046 16.134 1.00 79.56 91 ASN A N 1
ATOM 731 C CA . ASN A 1 91 ? -7.973 -4.743 16.754 1.00 79.56 91 ASN A CA 1
ATOM 732 C C . ASN A 1 91 ? -8.987 -4.807 17.907 1.00 79.56 91 ASN A C 1
ATOM 734 O O . ASN A 1 91 ? -9.366 -3.773 18.449 1.00 79.56 91 ASN A O 1
ATOM 738 N N . ARG A 1 92 ? -9.409 -6.008 18.324 1.00 67.31 92 ARG A N 1
ATOM 739 C CA . ARG A 1 92 ? -10.373 -6.214 19.420 1.00 67.31 92 ARG A CA 1
ATOM 740 C C . ARG A 1 92 ? -9.880 -5.667 20.761 1.00 67.31 92 ARG A C 1
ATOM 742 O O . ARG A 1 92 ? -10.691 -5.375 21.630 1.00 67.31 92 ARG A O 1
ATOM 749 N N . ASN A 1 93 ? -8.561 -5.520 20.896 1.00 60.53 93 ASN A N 1
ATOM 750 C CA . ASN A 1 93 ? -7.887 -4.974 22.072 1.00 60.53 93 ASN A CA 1
ATOM 751 C C . ASN A 1 93 ? -7.582 -3.476 21.963 1.00 60.53 93 ASN A C 1
ATOM 753 O O . ASN A 1 93 ? -6.904 -2.947 22.840 1.00 60.53 93 ASN A O 1
ATOM 757 N N . VAL A 1 94 ? -8.052 -2.773 20.925 1.00 57.94 94 VAL A N 1
ATOM 758 C CA . VAL A 1 94 ? -8.143 -1.316 21.030 1.00 57.94 94 VAL A CA 1
ATOM 759 C C . VAL A 1 94 ? -9.256 -1.079 22.043 1.00 57.94 94 VAL A C 1
ATOM 761 O O . VAL A 1 94 ? -10.399 -1.428 21.735 1.00 57.94 94 VAL A O 1
ATOM 764 N N . PRO A 1 95 ? -8.967 -0.572 23.259 1.00 59.47 95 PRO A N 1
ATOM 765 C CA . PRO A 1 95 ? -10.035 -0.205 24.163 1.00 59.47 95 PRO A CA 1
ATOM 766 C C . PRO A 1 95 ? -10.903 0.763 23.377 1.00 59.47 95 PRO A C 1
ATOM 768 O O . PRO A 1 95 ? -10.437 1.821 22.944 1.00 59.47 95 PRO A O 1
ATOM 771 N N . LEU A 1 96 ? -12.147 0.359 23.124 1.00 57.12 96 LEU A N 1
ATOM 772 C CA . LEU A 1 96 ? -13.167 1.294 22.714 1.00 57.12 96 LEU A CA 1
ATOM 773 C C . LEU A 1 96 ? -13.031 2.441 23.710 1.00 57.12 96 LEU A C 1
ATOM 775 O O . LEU A 1 96 ? -13.252 2.240 24.904 1.00 57.12 96 LEU A O 1
ATOM 779 N N . GLN A 1 97 ? -12.675 3.638 23.251 1.00 52.59 97 GLN A N 1
ATOM 780 C CA . GLN A 1 97 ? -12.965 4.843 24.021 1.00 52.59 97 GLN A CA 1
ATOM 781 C C . GLN A 1 97 ? -14.488 5.071 23.996 1.00 52.59 97 GLN A C 1
ATOM 783 O O . GLN A 1 97 ? -14.985 6.130 23.632 1.00 52.59 97 GLN A O 1
ATOM 788 N N . THR A 1 98 ? -15.248 4.028 24.336 1.00 50.22 98 THR A N 1
ATOM 789 C CA . THR A 1 98 ? -16.627 4.090 24.778 1.00 50.22 98 THR A CA 1
ATOM 790 C C . THR A 1 98 ? -16.546 4.724 26.150 1.00 50.22 98 THR A C 1
ATOM 792 O O . THR A 1 98 ? -16.214 4.073 27.134 1.00 50.22 98 THR A O 1
ATOM 795 N N . GLY A 1 99 ? -16.752 6.034 26.169 1.00 51.69 99 GLY A N 1
ATOM 796 C CA . GLY A 1 99 ? -16.543 6.849 27.352 1.00 51.69 99 GLY A CA 1
ATOM 797 C C . GLY A 1 99 ? -15.235 7.617 27.277 1.00 51.69 99 GLY A C 1
ATOM 798 O O . GLY A 1 99 ? -14.369 7.489 28.135 1.00 51.69 99 GLY A O 1
ATOM 799 N N . LYS A 1 100 ? -15.132 8.547 26.321 1.00 44.25 100 LYS A N 1
ATOM 800 C CA . LYS A 1 100 ? -14.629 9.857 26.730 1.00 44.25 100 LYS A CA 1
ATOM 801 C C . LYS A 1 100 ? -15.624 10.313 27.793 1.00 44.25 100 LYS A C 1
ATOM 803 O O . LYS A 1 100 ? -16.685 10.815 27.435 1.00 44.25 100 LYS A O 1
ATOM 808 N N . ASP A 1 101 ? -15.355 9.985 29.060 1.00 50.88 101 ASP A N 1
ATOM 809 C CA . ASP A 1 101 ? -16.103 10.513 30.190 1.00 50.88 101 ASP A CA 1
ATOM 810 C C . ASP A 1 101 ? -16.137 12.018 29.951 1.00 50.88 101 ASP A C 1
ATOM 812 O O . ASP A 1 101 ? -15.122 12.709 30.095 1.00 50.88 101 ASP A O 1
ATOM 816 N N . ILE A 1 102 ? -17.283 12.538 29.522 1.00 55.84 102 ILE A N 1
ATOM 817 C CA . ILE A 1 102 ? -17.529 13.967 29.563 1.00 55.84 102 ILE A CA 1
ATOM 818 C C . ILE A 1 102 ? -17.723 14.228 31.051 1.00 55.84 102 ILE A C 1
ATOM 820 O O . ILE A 1 102 ? -18.837 14.258 31.563 1.00 55.84 102 ILE A O 1
ATOM 824 N N . ARG A 1 103 ? -16.607 14.290 31.785 1.00 56.38 103 ARG A N 1
ATOM 825 C CA . ARG A 1 103 ? -16.585 14.742 33.165 1.00 56.38 103 ARG A CA 1
ATOM 826 C C . ARG A 1 103 ? -16.928 16.213 33.084 1.00 56.38 103 ARG A C 1
ATOM 828 O O . ARG A 1 103 ? -16.063 17.056 32.863 1.00 56.38 103 ARG A O 1
ATOM 835 N N . THR A 1 104 ? -18.216 16.511 33.173 1.00 61.00 104 THR A N 1
ATOM 836 C CA . THR A 1 104 ? -18.689 17.859 33.440 1.00 61.00 104 THR A CA 1
ATOM 837 C C . THR A 1 104 ? -18.193 18.203 34.833 1.00 61.00 104 THR A C 1
ATOM 839 O O . THR A 1 104 ? -18.794 17.833 35.838 1.00 61.00 104 THR A O 1
ATOM 842 N N . TYR A 1 105 ? -17.024 18.832 34.897 1.00 64.56 105 TYR A N 1
ATOM 843 C CA . TYR A 1 105 ? -16.480 19.329 36.144 1.00 64.56 105 TYR A CA 1
ATOM 844 C C . TYR A 1 105 ? -17.280 20.567 36.541 1.00 64.56 105 TYR A C 1
ATOM 846 O O . TYR A 1 105 ? -17.025 21.673 36.067 1.00 64.56 105 TYR A O 1
ATOM 854 N N . THR A 1 106 ? -18.275 20.382 37.404 1.00 65.75 106 THR A N 1
ATOM 855 C CA . THR A 1 106 ? -18.923 21.495 38.096 1.00 65.75 106 THR A CA 1
ATOM 856 C C . THR A 1 106 ? -17.960 21.999 39.164 1.00 65.75 106 THR A C 1
ATOM 858 O O . THR A 1 106 ? -17.933 21.502 40.287 1.00 65.75 106 THR A O 1
ATOM 861 N N . TYR A 1 107 ? -17.111 22.958 38.802 1.00 72.31 107 TYR A N 1
ATOM 862 C CA . TYR A 1 107 ? -16.283 23.661 39.775 1.00 72.31 107 TYR A CA 1
ATOM 863 C C . TYR A 1 107 ? -17.165 24.622 40.574 1.00 72.31 107 TYR A C 1
ATOM 865 O O . TYR A 1 107 ? -17.616 25.645 4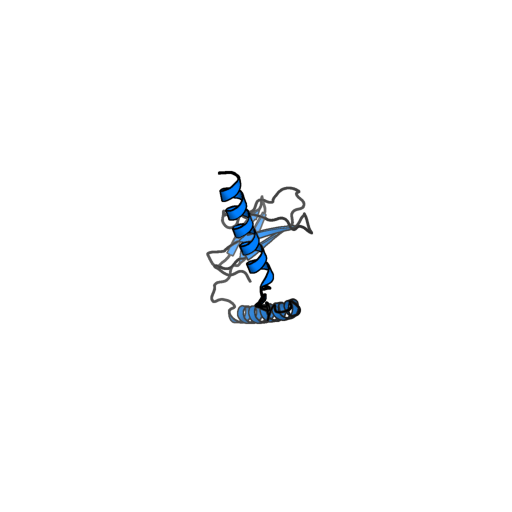0.059 1.00 72.31 107 TYR A O 1
ATOM 873 N N . THR A 1 108 ? -17.406 24.303 41.844 1.00 75.69 108 THR A N 1
ATOM 874 C CA . THR A 1 108 ? -17.995 25.250 42.795 1.00 75.69 108 THR A CA 1
ATOM 875 C C . THR A 1 108 ? -16.962 26.329 43.081 1.00 75.69 108 THR A C 1
ATOM 877 O O . THR A 1 108 ? -15.993 26.086 43.798 1.00 75.69 108 THR A O 1
ATOM 880 N N . ILE A 1 109 ? -17.141 27.514 42.496 1.00 81.56 109 ILE A N 1
ATOM 881 C CA . ILE A 1 109 ? -16.270 28.662 42.757 1.00 81.56 109 ILE A CA 1
ATOM 882 C C . ILE A 1 109 ? -16.515 29.123 44.204 1.00 81.56 109 ILE A C 1
ATOM 884 O O . ILE A 1 109 ? -17.644 29.493 44.536 1.00 81.56 109 ILE A O 1
ATOM 888 N N . PRO A 1 110 ? -15.496 29.115 45.083 1.00 84.50 110 PRO A N 1
ATOM 889 C CA . PRO A 1 110 ? -15.649 29.587 46.453 1.00 84.50 110 PRO A CA 1
ATOM 890 C C . PRO A 1 110 ? -15.986 31.083 46.499 1.00 84.50 110 PRO A C 1
ATOM 892 O O . PRO A 1 110 ? -15.347 31.893 45.825 1.00 84.50 110 PRO A O 1
ATOM 895 N N . ALA A 1 111 ? -16.929 31.474 47.360 1.00 85.00 111 ALA A N 1
ATOM 896 C CA . ALA A 1 111 ? -17.380 32.865 47.493 1.00 85.00 111 ALA A CA 1
ATOM 897 C C . ALA A 1 111 ? -16.261 33.860 47.882 1.00 85.00 111 ALA A C 1
ATOM 899 O O . ALA A 1 111 ? -16.392 35.063 47.657 1.00 85.00 111 ALA A O 1
ATOM 900 N N . ILE A 1 112 ? -15.136 33.372 48.421 1.00 92.00 112 ILE A N 1
ATOM 901 C CA . ILE A 1 112 ? -13.995 34.203 48.828 1.00 92.00 112 ILE A CA 1
ATOM 902 C C . ILE A 1 112 ? -13.359 34.962 47.654 1.00 92.00 112 ILE A C 1
ATOM 904 O O . ILE A 1 112 ? -12.894 36.083 47.840 1.00 92.00 112 ILE A O 1
ATOM 908 N N . TYR A 1 113 ? -13.383 34.403 46.438 1.00 90.50 113 TYR A N 1
ATOM 909 C CA . TYR A 1 113 ? -12.820 35.068 45.259 1.00 90.50 113 TYR A CA 1
ATOM 910 C C . TYR A 1 113 ? -13.577 36.352 44.912 1.00 90.50 113 TYR A C 1
ATOM 912 O O . TYR A 1 113 ? -12.963 37.364 44.578 1.00 90.50 113 TYR A O 1
ATOM 920 N N . PHE A 1 114 ? -14.904 36.334 45.057 1.00 90.69 114 PHE A N 1
ATOM 921 C CA . PHE A 1 114 ? -15.734 37.521 44.877 1.00 90.69 114 PHE A CA 1
ATOM 922 C C . PHE A 1 114 ? -15.434 38.576 45.950 1.00 90.69 114 PHE A C 1
ATOM 924 O O . PHE A 1 114 ? -15.301 39.760 45.645 1.00 90.69 114 PHE A O 1
ATOM 931 N N . PHE A 1 115 ? -15.258 38.138 47.200 1.00 93.75 115 PHE A N 1
ATOM 932 C CA . PHE A 1 115 ? -14.948 39.032 48.313 1.00 93.75 115 PHE A CA 1
ATOM 933 C C . PHE A 1 115 ? -13.588 39.725 48.155 1.00 93.75 115 PHE A C 1
ATOM 935 O O . PHE A 1 115 ? -13.492 40.930 48.366 1.00 93.75 115 PHE A O 1
ATOM 942 N N . ILE A 1 116 ? -12.548 38.998 47.731 1.00 95.81 116 ILE A N 1
ATOM 943 C CA . ILE A 1 116 ? -11.217 39.577 47.483 1.00 95.81 116 ILE A CA 1
ATOM 944 C C . ILE A 1 116 ? -11.289 40.632 46.375 1.00 95.81 116 ILE A C 1
ATOM 946 O O . ILE A 1 116 ? -10.748 41.723 46.540 1.00 95.81 116 ILE A O 1
ATOM 950 N N . LEU A 1 117 ? -11.987 40.340 45.272 1.00 95.44 117 LEU A N 1
ATOM 951 C CA . LEU A 1 117 ? -12.147 41.284 44.164 1.00 95.44 117 LEU A CA 1
ATOM 952 C C . LEU A 1 117 ? -12.867 42.565 44.614 1.00 95.44 117 LEU A C 1
ATOM 954 O O . LEU A 1 117 ? -12.433 43.667 44.280 1.00 95.44 117 LEU A O 1
ATOM 958 N N . PHE A 1 118 ? -13.911 42.430 45.434 1.00 94.75 118 PHE A N 1
ATOM 959 C CA . PHE A 1 118 ? -14.601 43.566 46.045 1.00 94.75 118 PHE A CA 1
ATOM 960 C C . PHE A 1 118 ? -13.676 44.394 46.952 1.00 94.75 118 PHE A C 1
ATOM 962 O O . PHE A 1 118 ? -13.646 45.620 46.858 1.00 94.75 118 PHE A O 1
ATOM 969 N N . LEU A 1 119 ? -12.868 43.739 47.789 1.00 95.75 119 LEU A N 1
ATOM 970 C CA . LEU A 1 119 ? -11.943 44.411 48.704 1.00 95.75 119 LEU A CA 1
ATOM 971 C C . LEU A 1 119 ? -10.858 45.192 47.945 1.00 95.75 119 LEU A C 1
ATOM 973 O O . LEU A 1 119 ? -10.511 46.309 48.334 1.00 95.75 119 LEU A O 1
ATOM 977 N N . VAL A 1 120 ? -10.367 44.646 46.827 1.00 95.94 120 VAL A N 1
ATOM 978 C CA . VAL A 1 120 ? -9.433 45.346 45.931 1.00 95.94 120 VAL A CA 1
ATOM 979 C C . VAL A 1 120 ? -10.085 46.599 45.346 1.00 95.94 120 VAL A C 1
ATOM 981 O O . VAL A 1 120 ? -9.469 47.663 45.372 1.00 95.94 120 VAL A O 1
ATOM 984 N N . ALA A 1 121 ? -11.337 46.511 44.890 1.00 93.75 121 ALA A N 1
ATOM 985 C CA . ALA A 1 121 ? -12.065 47.665 44.364 1.00 93.75 121 ALA A CA 1
ATOM 986 C C . ALA A 1 121 ? -12.272 48.757 45.431 1.00 93.75 121 ALA A C 1
ATOM 988 O O . ALA A 1 121 ? -12.026 49.933 45.167 1.00 93.75 121 ALA A O 1
ATOM 989 N N . CYS A 1 122 ? -12.647 48.385 46.659 1.00 93.12 122 CYS A N 1
ATOM 990 C CA . CYS A 1 122 ? -12.764 49.334 47.768 1.00 93.12 122 CYS A CA 1
ATOM 991 C C . CYS A 1 122 ? -11.420 49.965 48.151 1.00 93.12 122 CYS A C 1
ATOM 993 O O . CYS A 1 122 ? -11.359 51.166 48.410 1.00 93.12 122 CYS A O 1
ATOM 995 N N . SER A 1 123 ? -10.345 49.174 48.171 1.00 92.38 123 SER A N 1
ATOM 996 C CA . SER A 1 123 ? -8.996 49.676 48.456 1.00 92.38 123 SER A CA 1
ATOM 997 C C . SER A 1 123 ? -8.545 50.668 47.388 1.00 92.38 123 SER 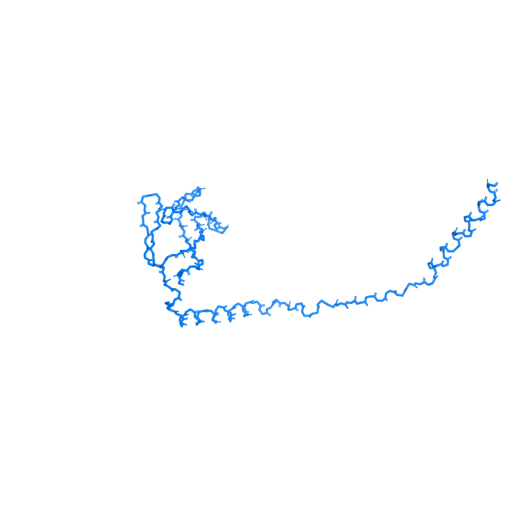A C 1
ATOM 999 O O . SER A 1 123 ? -7.990 51.711 47.724 1.00 92.38 123 SER A O 1
ATOM 1001 N N . TYR A 1 124 ? -8.839 50.380 46.117 1.00 91.56 124 TYR A N 1
ATOM 1002 C CA . TYR A 1 124 ? -8.556 51.280 45.005 1.00 91.56 124 TYR A CA 1
ATOM 1003 C C . TYR A 1 124 ? -9.331 52.597 45.125 1.00 91.56 124 TYR A C 1
ATOM 1005 O O . TYR A 1 124 ? -8.723 53.659 45.052 1.00 91.56 124 TYR A O 1
ATOM 1013 N N . LEU A 1 125 ? -10.637 52.544 45.407 1.00 88.12 125 LEU A N 1
ATOM 1014 C CA . LEU A 1 125 ? -11.466 53.741 45.591 1.00 88.12 125 LEU A CA 1
ATOM 1015 C C . LEU A 1 125 ? -11.000 54.597 46.782 1.00 88.12 125 LEU A C 1
ATOM 1017 O O . LEU A 1 125 ? -11.020 55.827 46.741 1.00 88.12 125 LEU A O 1
ATOM 1021 N N . TRP A 1 126 ? -10.562 53.946 47.862 1.00 90.25 126 TRP A N 1
ATOM 1022 C CA . TRP A 1 126 ? -10.001 54.637 49.020 1.00 90.25 126 TRP A CA 1
ATOM 1023 C C . TRP A 1 126 ? -8.674 55.330 48.692 1.00 90.25 126 TRP A C 1
ATOM 1025 O O . TRP A 1 126 ? -8.448 56.459 49.126 1.00 90.25 126 TRP A O 1
ATOM 1035 N N . ILE A 1 127 ? -7.822 54.665 47.908 1.00 89.69 127 ILE A N 1
ATOM 1036 C CA . ILE A 1 127 ? -6.557 55.205 47.404 1.00 89.69 127 ILE A CA 1
ATOM 1037 C C . ILE A 1 127 ? -6.791 56.398 46.479 1.00 89.69 127 ILE A C 1
ATOM 1039 O O . ILE A 1 127 ? -6.135 57.421 46.663 1.00 89.69 127 ILE A O 1
ATOM 1043 N N . GLU A 1 128 ? -7.741 56.296 45.547 1.00 86.81 128 GLU A N 1
ATOM 1044 C CA . GLU A 1 128 ? -8.091 57.379 44.626 1.00 86.81 128 GLU A CA 1
ATOM 1045 C C . GLU A 1 128 ? -8.487 58.631 45.410 1.00 86.81 128 GLU A C 1
ATOM 1047 O O . GLU A 1 128 ? -7.864 59.669 45.250 1.00 86.81 128 GLU A O 1
ATOM 1052 N N . ARG A 1 129 ? -9.411 58.505 46.369 1.00 77.25 129 ARG A N 1
ATOM 1053 C CA . ARG A 1 129 ? -9.860 59.626 47.212 1.00 77.25 129 ARG A CA 1
ATOM 1054 C C . ARG A 1 129 ? -8.751 60.256 48.070 1.00 77.25 129 ARG A C 1
ATOM 1056 O O . ARG A 1 129 ? -8.920 61.361 48.581 1.00 77.25 129 ARG A O 1
ATOM 1063 N N . LYS A 1 130 ? -7.682 59.516 48.366 1.00 75.38 130 LYS A N 1
ATOM 1064 C CA . LYS A 1 130 ? -6.595 59.984 49.239 1.00 75.38 130 LYS A CA 1
ATOM 1065 C C . LYS A 1 130 ? -5.473 60.655 48.442 1.00 75.38 130 LYS A C 1
ATOM 1067 O O . LYS A 1 130 ? -4.793 61.514 48.999 1.00 75.38 130 LYS A O 1
ATOM 1072 N N . LEU A 1 131 ? -5.239 60.211 47.206 1.00 70.56 131 LEU A N 1
ATOM 1073 C CA . LEU A 1 131 ? -4.106 60.629 46.373 1.00 70.56 131 LEU A CA 1
ATOM 1074 C C . LEU A 1 131 ? -4.494 61.565 45.215 1.00 70.56 131 LEU A C 1
ATOM 1076 O O . LEU A 1 131 ? -3.603 62.240 44.702 1.00 70.56 131 LEU A O 1
ATOM 1080 N N . ILE A 1 132 ? -5.774 61.627 44.836 1.00 54.25 132 ILE A N 1
ATOM 1081 C CA . ILE A 1 132 ? -6.377 62.634 43.942 1.00 54.25 132 ILE A CA 1
ATOM 1082 C C . ILE A 1 132 ? -7.275 63.545 44.781 1.00 54.25 132 ILE A C 1
ATOM 1084 O O . ILE A 1 132 ? -7.193 64.777 44.577 1.00 54.25 132 ILE A O 1
#

Sequence (132 aa):
LPVVNSPALIQLESSASTIPSASVDNIPLHFSQNTLQSFRWTAEYWPTKAGWQKISSGNKDIFWYVFEEKDWQSVRASQKIQNTAKFINTNRNVPLQTGKDIRTYTYTIPAIYFFILFLVACSYLWIERKLI

Foldseek 3Di:
DAAAQDKDKDKDFAPDQDDFWKDKVPHTWDWDADPVHRRIIITIDHHHDFAWIWIDTPPDIDIDTHHYPPPPPVVVVVVVVVVVVVVCVVCVPVPPCPDPPPPPPPDPDDCVVVVVVVVVVVVVVVVVVVPD

Radius of gyration: 33.05 Å; chains: 1; bounding box: 39×78×70 Å